Protein AF-A0A661V695-F1 (afdb_monomer_lite)

Structure (mmCIF, N/CA/C/O backbone):
data_AF-A0A661V695-F1
#
_entry.id   AF-A0A661V695-F1
#
loop_
_atom_site.group_PDB
_atom_site.id
_atom_site.type_symbol
_atom_site.label_atom_id
_atom_site.label_alt_id
_atom_site.label_comp_id
_atom_site.label_asym_id
_atom_site.label_entity_id
_atom_site.label_seq_id
_atom_site.pdbx_PDB_ins_code
_atom_site.Cartn_x
_atom_site.Cartn_y
_atom_site.Cartn_z
_atom_site.occupancy
_atom_site.B_iso_or_equiv
_atom_site.auth_seq_id
_atom_site.auth_comp_id
_atom_site.auth_asym_id
_atom_site.auth_atom_id
_atom_site.pdbx_PDB_model_num
ATOM 1 N N . MET A 1 1 ? -29.775 -14.678 -2.794 1.00 50.62 1 MET A N 1
ATOM 2 C CA . MET A 1 1 ? -28.955 -13.614 -2.180 1.00 50.62 1 MET A CA 1
ATOM 3 C C . MET A 1 1 ? -29.677 -13.211 -0.903 1.00 50.62 1 MET A C 1
ATOM 5 O O . MET A 1 1 ? -30.725 -12.587 -0.977 1.00 50.62 1 MET A O 1
ATOM 9 N N . THR A 1 2 ? -29.265 -13.776 0.229 1.00 46.41 2 THR A N 1
ATOM 10 C CA . THR A 1 2 ? -29.989 -13.725 1.508 1.00 46.41 2 THR A CA 1
ATOM 11 C C . THR A 1 2 ? -29.778 -12.382 2.207 1.00 46.41 2 THR A C 1
ATOM 13 O O . THR A 1 2 ? -28.712 -11.778 2.099 1.00 46.41 2 THR A O 1
ATOM 16 N N . GLN A 1 3 ? -30.806 -11.922 2.915 1.00 46.62 3 GLN A N 1
ATOM 17 C CA . GLN A 1 3 ? -30.907 -10.624 3.598 1.00 46.62 3 GLN A CA 1
ATOM 18 C C . GLN A 1 3 ? -29.746 -10.344 4.584 1.00 46.62 3 GLN A C 1
ATOM 20 O O . GLN A 1 3 ? -29.406 -9.186 4.813 1.00 46.62 3 GLN A O 1
ATOM 25 N N . ASP A 1 4 ? -29.058 -11.390 5.056 1.00 53.12 4 ASP A N 1
ATOM 26 C CA . ASP A 1 4 ? -27.849 -11.314 5.896 1.00 53.12 4 ASP A CA 1
ATOM 27 C C . ASP A 1 4 ? -26.592 -10.808 5.172 1.00 53.12 4 ASP A C 1
ATOM 29 O O . ASP A 1 4 ? -25.693 -10.241 5.790 1.00 53.12 4 ASP A O 1
ATOM 33 N N . SER A 1 5 ? -26.504 -10.978 3.850 1.00 49.00 5 SER A N 1
ATOM 34 C CA . SER A 1 5 ? -25.359 -10.461 3.087 1.00 49.00 5 SER A CA 1
ATOM 35 C C . SER A 1 5 ? -25.366 -8.934 3.031 1.00 49.00 5 SER A C 1
ATOM 37 O O . SER A 1 5 ? -24.314 -8.309 3.112 1.00 49.00 5 SER A O 1
ATOM 39 N N . VAL A 1 6 ? -26.554 -8.324 2.974 1.00 50.44 6 VAL A N 1
ATOM 40 C CA . VAL A 1 6 ? -26.717 -6.866 2.914 1.00 50.44 6 VAL A CA 1
ATOM 41 C C . VAL A 1 6 ? -26.379 -6.226 4.263 1.00 50.44 6 VAL A C 1
ATOM 43 O O . VAL A 1 6 ? -25.724 -5.188 4.289 1.00 50.44 6 VAL A O 1
ATOM 46 N N . SER A 1 7 ? -26.730 -6.864 5.387 1.00 53.44 7 SER A N 1
ATOM 47 C CA . SER A 1 7 ? -26.405 -6.346 6.724 1.00 53.44 7 SER A CA 1
ATOM 48 C C . SER A 1 7 ? -24.900 -6.400 7.030 1.00 53.44 7 SER A C 1
ATOM 50 O O . SER A 1 7 ? -24.372 -5.479 7.655 1.00 53.44 7 SER A O 1
ATOM 52 N N . GLN A 1 8 ? -24.154 -7.382 6.508 1.00 50.50 8 GLN A N 1
ATOM 53 C CA . GLN A 1 8 ? -22.687 -7.399 6.632 1.00 50.50 8 GLN A CA 1
ATOM 54 C C . GLN A 1 8 ? -21.993 -6.228 5.915 1.00 50.50 8 GLN A C 1
ATOM 56 O O . GLN A 1 8 ? -20.960 -5.763 6.397 1.00 50.50 8 GLN A O 1
ATOM 61 N N . PHE A 1 9 ? -22.554 -5.714 4.813 1.00 49.56 9 PHE A N 1
ATOM 62 C CA . PHE A 1 9 ? -22.029 -4.528 4.118 1.00 49.56 9 PHE A CA 1
ATOM 63 C C . PHE A 1 9 ? -22.424 -3.201 4.778 1.00 49.56 9 PHE A C 1
ATOM 65 O O . PHE A 1 9 ? -21.834 -2.171 4.465 1.00 49.56 9 PHE A O 1
ATOM 72 N N . THR A 1 10 ? -23.378 -3.206 5.715 1.00 54.06 10 THR A N 1
ATOM 73 C CA . THR A 1 10 ? -23.740 -1.994 6.473 1.00 54.06 10 THR A CA 1
ATOM 74 C C . THR A 1 10 ? -22.762 -1.658 7.599 1.00 54.06 10 THR A C 1
ATOM 76 O O . THR A 1 10 ? -22.848 -0.573 8.172 1.00 54.06 10 THR A O 1
ATOM 79 N N . ARG A 1 11 ? -21.794 -2.539 7.898 1.00 65.00 11 ARG A N 1
ATOM 80 C CA . ARG A 1 11 ? -20.722 -2.234 8.850 1.00 65.00 11 ARG A CA 1
ATOM 81 C C . ARG A 1 11 ? -19.600 -1.455 8.152 1.00 65.00 11 ARG A C 1
ATOM 83 O O . ARG A 1 11 ? -18.973 -1.997 7.236 1.00 65.00 11 ARG A O 1
ATOM 90 N N . PRO A 1 12 ? -19.310 -0.209 8.571 1.00 66.19 12 PRO A N 1
ATOM 91 C CA . PRO A 1 12 ? -18.395 0.684 7.856 1.00 66.19 12 PRO A CA 1
ATOM 92 C C . PRO A 1 12 ? -16.976 0.111 7.708 1.00 66.19 12 PRO A C 1
ATOM 94 O O . PRO A 1 12 ? -16.336 0.332 6.681 1.00 66.19 12 PRO A O 1
ATOM 97 N N . GLY A 1 13 ? -16.507 -0.691 8.673 1.00 69.81 13 GLY A N 1
ATOM 98 C CA . GLY A 1 13 ? -15.187 -1.324 8.612 1.00 69.81 13 GLY A CA 1
ATOM 99 C C . GLY A 1 13 ? -15.043 -2.341 7.474 1.00 69.81 13 GLY A C 1
ATOM 100 O O . GLY A 1 13 ? -14.030 -2.364 6.774 1.00 69.81 13 GLY A O 1
ATOM 101 N N . ARG A 1 14 ? -16.083 -3.142 7.214 1.00 76.81 14 ARG A N 1
ATOM 102 C CA . ARG A 1 14 ? -16.052 -4.176 6.164 1.00 76.81 14 ARG A CA 1
ATOM 103 C C . ARG A 1 14 ? -16.110 -3.581 4.763 1.00 76.81 14 ARG A C 1
ATOM 105 O O . ARG A 1 14 ? -15.410 -4.058 3.874 1.00 76.81 14 ARG A O 1
ATOM 112 N N . ALA A 1 15 ? -16.901 -2.525 4.575 1.00 79.56 15 ALA A N 1
ATOM 113 C CA . ALA A 1 15 ? -16.964 -1.809 3.305 1.00 79.56 15 ALA A CA 1
ATOM 114 C C . ALA A 1 15 ? -15.606 -1.182 2.946 1.00 79.56 15 ALA A C 1
ATOM 116 O O . ALA A 1 15 ? -15.125 -1.367 1.829 1.00 79.56 15 ALA A O 1
ATOM 117 N N . LEU A 1 16 ? -14.957 -0.513 3.908 1.00 80.75 16 LEU A N 1
ATOM 118 C CA . LEU A 1 16 ? -13.627 0.073 3.721 1.00 80.75 16 LEU A CA 1
ATOM 119 C C . LEU A 1 16 ? -12.583 -0.975 3.341 1.00 80.75 16 LEU A C 1
ATOM 121 O O . LEU A 1 16 ? -11.828 -0.753 2.397 1.00 80.75 16 LEU A O 1
ATOM 125 N N . HIS A 1 17 ? -12.571 -2.128 4.014 1.00 85.00 17 HIS A N 1
ATOM 126 C CA . HIS A 1 17 ? -11.637 -3.188 3.651 1.00 85.00 17 HIS A CA 1
ATOM 127 C C . HIS A 1 17 ? -11.854 -3.669 2.217 1.00 85.00 17 HIS A C 1
ATOM 129 O O . HIS A 1 17 ? -10.908 -3.707 1.442 1.00 85.00 17 HIS A O 1
ATOM 135 N N . VAL A 1 18 ? -13.089 -4.021 1.841 1.00 87.69 18 VAL A N 1
ATOM 136 C CA . VAL A 1 18 ? -13.368 -4.560 0.499 1.00 87.69 18 VAL A CA 1
ATOM 137 C C . VAL A 1 18 ? -12.942 -3.573 -0.587 1.00 87.69 18 VAL A C 1
ATOM 139 O O . VAL A 1 18 ? -12.322 -3.975 -1.570 1.00 87.69 18 VAL A O 1
ATOM 142 N N . VAL A 1 19 ? -13.228 -2.283 -0.395 1.00 90.12 19 VAL A N 1
ATOM 143 C CA . VAL A 1 19 ? -12.842 -1.235 -1.346 1.00 90.12 19 VAL A CA 1
ATOM 144 C C . VAL A 1 19 ? -11.319 -1.101 -1.437 1.00 90.12 19 VAL A C 1
ATOM 146 O O . VAL A 1 19 ? -10.789 -1.054 -2.545 1.00 90.12 19 VAL A O 1
ATOM 149 N N . LEU A 1 20 ? -10.611 -1.088 -0.305 1.00 90.12 20 LEU A N 1
ATOM 150 C CA . LEU A 1 20 ? -9.162 -0.843 -0.257 1.00 90.12 20 LEU A CA 1
ATOM 151 C C . LEU A 1 20 ? -8.304 -2.079 -0.550 1.00 90.12 20 LEU A C 1
ATOM 153 O O . LEU A 1 20 ? -7.140 -1.965 -0.916 1.00 90.12 20 LEU A O 1
ATOM 157 N N . THR A 1 21 ? -8.850 -3.281 -0.421 1.00 92.19 21 THR A N 1
ATOM 158 C CA . THR A 1 21 ? -8.226 -4.479 -0.994 1.00 92.19 21 THR A CA 1
ATOM 159 C C . THR A 1 21 ? -8.488 -4.533 -2.490 1.00 92.19 21 THR A C 1
ATOM 161 O O . THR A 1 21 ? -7.587 -4.843 -3.271 1.00 92.19 21 THR A O 1
ATOM 164 N N . GLY A 1 22 ? -9.704 -4.169 -2.908 1.00 93.06 22 GLY A N 1
ATOM 165 C CA . GLY A 1 22 ? -10.069 -4.041 -4.313 1.00 93.06 22 GLY A CA 1
ATOM 166 C C . GLY A 1 22 ? -9.167 -3.068 -5.076 1.00 93.06 22 GLY A C 1
ATOM 167 O O . GLY A 1 22 ? -8.760 -3.390 -6.191 1.00 93.06 22 GLY A O 1
ATOM 168 N N . SER A 1 23 ? -8.789 -1.931 -4.479 1.00 95.38 23 SER A N 1
ATOM 169 C CA . SER A 1 23 ? -7.843 -0.979 -5.082 1.00 95.38 23 SER A CA 1
ATOM 170 C C . SER A 1 23 ? -6.470 -1.606 -5.323 1.00 95.38 23 SER A C 1
ATOM 172 O O . SER A 1 23 ? -5.957 -1.515 -6.435 1.00 95.38 23 SER A O 1
ATOM 174 N N . ILE A 1 24 ? -5.895 -2.316 -4.346 1.00 94.56 24 ILE A N 1
ATOM 175 C CA . ILE A 1 24 ? -4.580 -2.959 -4.516 1.00 94.56 24 ILE A CA 1
ATOM 176 C C . ILE A 1 24 ? -4.625 -4.048 -5.596 1.00 94.56 24 ILE A C 1
ATOM 178 O O . ILE A 1 24 ? -3.703 -4.158 -6.408 1.00 94.56 24 ILE A O 1
ATOM 182 N N . LEU A 1 25 ? -5.703 -4.835 -5.651 1.00 96.38 25 LEU A N 1
ATOM 183 C CA . LEU A 1 25 ? -5.897 -5.824 -6.716 1.00 96.38 25 LEU A CA 1
ATOM 184 C C . LEU A 1 25 ? -6.043 -5.160 -8.090 1.00 96.38 25 LEU A C 1
ATOM 186 O O . LEU A 1 25 ? -5.497 -5.659 -9.074 1.00 96.38 25 LEU A O 1
ATOM 190 N N . LEU A 1 26 ? -6.727 -4.016 -8.160 1.00 97.38 26 LEU A N 1
ATOM 191 C CA . LEU A 1 26 ? -6.810 -3.218 -9.378 1.00 97.38 26 LEU A CA 1
ATOM 192 C C . LEU A 1 26 ? -5.431 -2.684 -9.790 1.00 97.38 26 LEU A C 1
ATOM 194 O O . LEU A 1 26 ? -5.100 -2.737 -10.971 1.00 97.38 26 LEU A O 1
ATOM 198 N N . TYR A 1 27 ? -4.597 -2.237 -8.847 1.00 97.31 27 TYR A N 1
ATOM 199 C CA . TYR A 1 27 ? -3.215 -1.841 -9.139 1.00 97.31 27 TYR A CA 1
ATOM 200 C C . TYR A 1 27 ? -2.416 -3.010 -9.724 1.00 97.31 27 TYR A C 1
ATOM 202 O O . TYR A 1 27 ? -1.736 -2.838 -10.733 1.00 97.31 27 TYR A O 1
ATOM 210 N N . ALA A 1 28 ? -2.548 -4.212 -9.154 1.00 97.00 28 ALA A N 1
ATOM 211 C CA . ALA A 1 28 ? -1.897 -5.413 -9.678 1.00 97.00 28 ALA A CA 1
ATOM 212 C C . ALA A 1 28 ? -2.371 -5.752 -11.100 1.00 97.00 28 ALA A C 1
ATOM 214 O O . ALA A 1 28 ? -1.557 -6.090 -11.958 1.00 97.00 28 ALA A O 1
ATOM 215 N N . LEU A 1 29 ? -3.672 -5.608 -11.371 1.00 97.19 29 LEU A N 1
ATOM 216 C CA . LEU A 1 29 ? -4.225 -5.779 -12.711 1.00 97.19 29 LEU A CA 1
ATOM 217 C C . LEU A 1 29 ? -3.631 -4.765 -13.697 1.00 97.19 29 LEU A C 1
ATOM 219 O O . LEU A 1 29 ? -3.230 -5.151 -14.790 1.00 97.19 29 LEU A O 1
ATOM 223 N N . VAL A 1 30 ? -3.534 -3.488 -13.314 1.00 96.19 30 VAL A N 1
ATOM 224 C CA . VAL A 1 30 ? -2.907 -2.443 -14.142 1.00 96.19 30 VAL A CA 1
ATOM 225 C C . VAL A 1 30 ? -1.452 -2.796 -14.452 1.00 96.19 30 VAL A C 1
ATOM 227 O O . VAL A 1 30 ? -1.047 -2.729 -15.610 1.00 96.19 30 VAL A O 1
ATOM 230 N N . VAL A 1 31 ? -0.684 -3.227 -13.449 1.00 96.38 31 VAL A N 1
ATOM 231 C CA . VAL A 1 31 ? 0.722 -3.635 -13.607 1.00 96.38 31 VAL A CA 1
ATOM 232 C C . VAL A 1 31 ? 0.859 -4.773 -14.617 1.00 96.38 31 VAL A C 1
ATOM 234 O O . VAL A 1 31 ? 1.664 -4.685 -15.544 1.00 96.38 31 VAL A O 1
ATOM 237 N N . GLU A 1 32 ? 0.048 -5.821 -14.476 1.00 96.38 32 GLU A N 1
ATOM 238 C CA . GLU A 1 32 ? 0.099 -6.987 -15.359 1.00 96.38 32 GLU A CA 1
ATOM 239 C C . GLU A 1 32 ? -0.387 -6.677 -16.779 1.00 96.38 32 GLU A C 1
ATOM 241 O O . GLU A 1 32 ? 0.219 -7.140 -17.748 1.00 96.38 32 GLU A O 1
ATOM 246 N N . LEU A 1 33 ? -1.417 -5.838 -16.932 1.00 95.94 33 LEU A N 1
ATOM 247 C CA . LEU A 1 33 ? -1.865 -5.374 -18.246 1.00 95.94 33 LEU A CA 1
ATOM 248 C C . LEU A 1 33 ? -0.786 -4.537 -18.934 1.00 95.94 33 LEU A C 1
ATOM 250 O O . LEU A 1 33 ? -0.466 -4.807 -20.090 1.00 95.94 33 LEU A O 1
ATOM 254 N N . CYS A 1 34 ? -0.179 -3.574 -18.237 1.00 93.62 34 CYS A N 1
ATOM 255 C CA . CYS A 1 34 ? 0.884 -2.749 -18.805 1.00 93.62 34 CYS A CA 1
ATOM 256 C C . CYS A 1 34 ? 2.098 -3.596 -19.199 1.00 93.62 34 CYS A C 1
ATOM 258 O O . CYS A 1 34 ? 2.577 -3.520 -20.329 1.00 93.62 34 CYS A O 1
ATOM 260 N N . ALA A 1 35 ? 2.572 -4.445 -18.288 1.00 91.94 35 ALA A N 1
ATOM 261 C CA . ALA A 1 35 ? 3.758 -5.251 -18.530 1.00 91.94 35 ALA A CA 1
ATOM 262 C C . ALA A 1 35 ? 3.528 -6.399 -19.526 1.00 91.94 35 ALA A C 1
ATOM 264 O O . ALA A 1 35 ? 4.501 -6.943 -20.047 1.00 91.94 35 ALA A O 1
ATOM 265 N N . GLY A 1 36 ? 2.277 -6.806 -19.756 1.00 92.81 36 GLY A N 1
ATOM 266 C CA . GLY A 1 36 ? 1.906 -7.788 -20.773 1.00 92.81 36 GLY A CA 1
ATOM 267 C C . GLY A 1 36 ? 1.685 -7.169 -22.153 1.00 92.81 36 GLY A C 1
ATOM 268 O O . GLY A 1 36 ? 2.161 -7.712 -23.146 1.00 92.81 36 GLY A O 1
ATOM 269 N N . GLN A 1 37 ? 0.985 -6.033 -22.229 1.00 94.31 37 GLN A N 1
ATOM 270 C CA . GLN A 1 37 ? 0.620 -5.398 -23.502 1.00 94.31 37 GLN A CA 1
ATOM 271 C C . GLN A 1 37 ? 1.751 -4.564 -24.113 1.00 94.31 37 GLN A C 1
ATOM 273 O O . GLN A 1 37 ? 1.841 -4.481 -25.334 1.00 94.31 37 GLN A O 1
ATOM 278 N N . PHE A 1 38 ? 2.620 -3.970 -23.290 1.00 89.88 38 PHE A N 1
ATOM 279 C CA . PHE A 1 38 ? 3.684 -3.069 -23.745 1.00 89.88 38 PHE A CA 1
ATOM 280 C C . PHE A 1 38 ? 5.084 -3.675 -23.594 1.00 89.88 38 PHE A C 1
ATOM 282 O O . PHE A 1 38 ? 6.036 -2.946 -23.350 1.00 89.88 38 PHE A O 1
ATOM 289 N N . ALA A 1 39 ? 5.233 -5.000 -23.691 1.00 85.56 39 ALA A N 1
ATOM 290 C CA . ALA A 1 39 ? 6.528 -5.655 -23.504 1.00 85.56 39 ALA A CA 1
ATOM 291 C C . ALA A 1 39 ? 7.523 -5.348 -24.657 1.00 85.56 39 ALA A C 1
ATOM 293 O O . ALA A 1 39 ? 7.168 -5.572 -25.817 1.00 85.56 39 ALA A O 1
ATOM 294 N N . PRO A 1 40 ? 8.776 -4.925 -24.366 1.00 85.06 40 PRO A N 1
ATOM 295 C CA . PRO A 1 40 ? 9.325 -4.618 -23.040 1.00 85.06 40 PRO A CA 1
ATOM 296 C C . PRO A 1 40 ? 8.828 -3.265 -22.503 1.00 85.06 40 PRO A C 1
ATOM 298 O O . PRO A 1 40 ? 8.998 -2.231 -23.143 1.00 85.06 40 PRO A O 1
ATOM 301 N N . PHE A 1 41 ? 8.235 -3.274 -21.304 1.00 90.38 41 PHE A N 1
ATOM 302 C CA . PHE A 1 41 ? 7.745 -2.055 -20.664 1.00 90.38 41 PHE A CA 1
ATOM 303 C C . PHE A 1 41 ? 8.866 -1.437 -19.827 1.00 90.38 41 PHE A C 1
ATOM 305 O O . PHE A 1 41 ? 9.242 -1.986 -18.793 1.00 90.38 41 PHE A O 1
ATOM 312 N N . GLU A 1 42 ? 9.392 -0.298 -20.272 1.00 91.44 42 GLU A N 1
ATOM 313 C CA . GLU A 1 42 ? 10.476 0.431 -19.590 1.00 91.44 42 GLU A CA 1
ATOM 314 C C . GLU A 1 42 ? 9.958 1.482 -18.592 1.00 91.44 42 GLU A C 1
ATOM 316 O O . GLU A 1 42 ? 10.737 2.186 -17.954 1.00 91.44 42 GLU A O 1
ATOM 321 N N . GLY A 1 43 ? 8.635 1.567 -18.428 1.00 92.06 43 GLY A N 1
ATOM 322 C CA . GLY A 1 43 ? 7.973 2.636 -17.691 1.00 92.06 43 GLY A CA 1
ATOM 323 C C . GLY A 1 43 ? 7.560 3.799 -18.595 1.00 92.06 43 GLY A C 1
ATOM 324 O O . GLY A 1 43 ? 7.871 3.857 -19.782 1.00 92.06 43 GLY A O 1
ATOM 325 N N . PHE A 1 44 ? 6.827 4.745 -18.019 1.00 93.12 44 PHE A N 1
ATOM 326 C CA . PHE A 1 44 ? 6.386 5.973 -18.680 1.00 93.12 44 PHE A CA 1
ATOM 327 C C . PHE A 1 44 ? 7.429 7.094 -18.628 1.00 93.12 44 PHE A C 1
ATOM 329 O O . PHE A 1 44 ? 7.228 8.141 -19.240 1.00 93.12 44 PHE A O 1
ATOM 336 N N . ALA A 1 45 ? 8.531 6.895 -17.902 1.00 92.62 45 ALA A N 1
ATOM 337 C CA . ALA A 1 45 ? 9.590 7.883 -17.754 1.00 92.62 45 ALA A CA 1
ATOM 338 C C . ALA A 1 45 ? 10.990 7.235 -17.843 1.00 92.62 45 ALA A C 1
ATOM 340 O O . ALA A 1 45 ? 11.773 7.324 -16.895 1.00 92.62 45 ALA A O 1
ATOM 341 N N . PRO A 1 46 ? 11.327 6.601 -18.985 1.00 85.06 46 PRO A N 1
ATOM 342 C CA . PRO A 1 46 ? 12.578 5.851 -19.153 1.00 85.06 46 PRO A CA 1
ATOM 343 C C . PRO A 1 46 ? 13.834 6.735 -19.066 1.00 85.06 46 PRO A C 1
ATOM 345 O O . PRO A 1 46 ? 14.917 6.252 -18.751 1.00 85.06 46 PRO A O 1
ATOM 348 N N . GLU A 1 47 ? 13.700 8.044 -19.297 1.00 90.88 47 GLU A N 1
ATOM 349 C CA . GLU A 1 47 ? 14.800 9.015 -19.214 1.00 90.88 47 GLU A CA 1
ATOM 350 C C . GLU A 1 47 ? 15.131 9.454 -17.775 1.00 90.88 47 GLU A C 1
ATOM 352 O O . GLU A 1 47 ? 16.054 10.246 -17.559 1.00 90.88 47 GLU A O 1
ATOM 357 N N . ILE A 1 48 ? 14.395 8.971 -16.765 1.00 89.94 48 ILE A N 1
ATOM 358 C CA . ILE A 1 48 ? 14.692 9.295 -15.368 1.00 89.94 48 ILE A CA 1
ATOM 359 C C . ILE A 1 48 ? 16.089 8.792 -15.006 1.00 89.94 48 ILE A C 1
ATOM 361 O O . ILE A 1 48 ? 16.434 7.622 -15.155 1.00 89.94 48 ILE A O 1
ATOM 365 N N . ASN A 1 49 ? 16.889 9.700 -14.449 1.00 92.50 49 ASN A N 1
ATOM 366 C CA . ASN A 1 49 ? 18.220 9.393 -13.952 1.00 92.50 49 ASN A CA 1
ATOM 367 C C . ASN A 1 49 ? 18.174 8.222 -12.950 1.00 92.50 49 ASN A C 1
ATOM 369 O O . ASN A 1 49 ? 17.433 8.268 -11.965 1.00 92.50 49 ASN A O 1
ATOM 373 N N . ALA A 1 50 ? 19.026 7.213 -13.151 1.00 91.50 50 ALA A N 1
ATOM 374 C CA . ALA A 1 50 ? 19.136 6.050 -12.271 1.00 91.50 50 ALA A CA 1
ATOM 375 C C . ALA A 1 50 ? 19.350 6.425 -10.789 1.00 91.50 50 ALA A C 1
ATOM 377 O O . ALA A 1 50 ? 18.789 5.783 -9.900 1.00 91.50 50 ALA A O 1
ATOM 378 N N . ASN A 1 51 ? 20.092 7.505 -10.511 1.00 94.81 51 ASN A N 1
ATOM 379 C CA . ASN A 1 51 ? 20.295 8.018 -9.154 1.00 94.81 51 ASN A CA 1
ATOM 380 C C . ASN A 1 51 ? 18.991 8.541 -8.541 1.00 94.81 51 ASN A C 1
ATOM 382 O O . ASN A 1 51 ? 18.727 8.303 -7.364 1.00 94.81 51 ASN A O 1
ATOM 386 N N . LEU A 1 52 ? 18.160 9.224 -9.335 1.00 94.94 52 LEU A N 1
ATOM 387 C CA . LEU A 1 52 ? 16.857 9.713 -8.884 1.00 94.94 52 LEU A CA 1
ATOM 388 C C . LEU A 1 52 ? 15.901 8.545 -8.625 1.00 94.94 52 LEU A C 1
ATOM 390 O O . LEU A 1 52 ? 15.229 8.532 -7.598 1.00 94.94 52 LEU A O 1
ATOM 394 N N . MET A 1 53 ? 15.890 7.534 -9.498 1.00 95.00 53 MET A N 1
ATOM 395 C CA . MET A 1 53 ? 15.082 6.329 -9.288 1.00 95.00 53 MET A CA 1
ATOM 396 C C . MET A 1 53 ? 15.507 5.578 -8.017 1.00 95.00 53 MET A C 1
ATOM 398 O O . MET A 1 53 ? 14.666 5.181 -7.210 1.00 95.00 53 MET A O 1
ATOM 402 N N . SER A 1 54 ? 16.816 5.440 -7.781 1.00 95.19 54 SER A N 1
ATOM 403 C CA . SER A 1 54 ? 17.339 4.851 -6.544 1.00 95.19 54 SER A CA 1
ATOM 404 C C . SER A 1 54 ? 16.944 5.665 -5.310 1.00 95.19 54 SER A C 1
ATOM 406 O O . SER A 1 54 ? 16.575 5.084 -4.290 1.00 95.19 54 SER A O 1
ATOM 408 N N . LEU A 1 55 ? 16.995 6.997 -5.390 1.00 96.81 55 LEU A N 1
ATOM 409 C CA . LEU A 1 55 ? 16.573 7.876 -4.302 1.00 96.81 55 LEU A CA 1
ATOM 410 C C . LEU A 1 55 ? 15.080 7.703 -3.994 1.00 96.81 55 LEU A C 1
ATOM 412 O O . LEU A 1 55 ? 14.722 7.549 -2.829 1.00 96.81 55 LEU A O 1
ATOM 416 N N . LEU A 1 56 ? 14.221 7.673 -5.018 1.00 96.75 56 LEU A N 1
ATOM 417 C CA . LEU A 1 56 ? 12.779 7.457 -4.856 1.00 96.75 56 LEU A CA 1
ATOM 418 C C . LEU A 1 56 ? 12.482 6.118 -4.183 1.00 96.75 56 LEU A C 1
ATOM 420 O O . LEU A 1 56 ? 11.702 6.081 -3.234 1.00 96.75 56 LEU A O 1
ATOM 424 N N . ARG A 1 57 ? 13.151 5.038 -4.607 1.00 96.56 57 ARG A N 1
ATOM 425 C CA . ARG A 1 57 ? 13.032 3.722 -3.961 1.00 96.56 57 ARG A CA 1
ATOM 426 C C . ARG A 1 57 ? 13.382 3.798 -2.480 1.00 96.56 57 ARG A C 1
ATOM 428 O O . ARG A 1 57 ? 12.611 3.320 -1.659 1.00 96.56 57 ARG A O 1
ATOM 435 N N . VAL A 1 58 ? 14.503 4.427 -2.124 1.00 97.44 58 VAL A N 1
ATOM 436 C CA . VAL A 1 58 ? 14.919 4.574 -0.719 1.00 97.44 58 VAL A CA 1
ATOM 437 C C . VAL A 1 58 ? 13.897 5.385 0.078 1.00 97.44 58 VAL A C 1
ATOM 439 O O . VAL A 1 58 ? 13.486 4.951 1.152 1.00 97.44 58 VAL A O 1
ATOM 442 N N . VAL A 1 59 ? 13.449 6.527 -0.450 1.00 97.88 59 VAL A N 1
ATOM 443 C CA . VAL A 1 59 ? 12.446 7.375 0.211 1.00 97.88 59 VAL A CA 1
ATOM 444 C C . VAL A 1 59 ? 11.150 6.598 0.431 1.00 97.88 59 VAL A C 1
ATOM 446 O O . VAL A 1 59 ? 10.648 6.580 1.551 1.00 97.88 59 VAL A O 1
ATOM 449 N N . PHE A 1 60 ? 10.648 5.907 -0.594 1.00 97.88 60 PHE A N 1
ATOM 450 C CA . PHE A 1 60 ? 9.417 5.123 -0.506 1.00 97.88 60 PHE A CA 1
ATOM 451 C C . PHE A 1 60 ? 9.551 3.913 0.410 1.00 97.88 60 PHE A C 1
ATOM 453 O O . PHE A 1 60 ? 8.607 3.597 1.124 1.00 97.88 60 PHE A O 1
ATOM 460 N N . VAL A 1 61 ? 10.709 3.249 0.449 1.00 97.62 61 VAL A N 1
ATOM 461 C CA . VAL A 1 61 ? 10.965 2.176 1.420 1.00 97.62 61 VAL A CA 1
ATOM 462 C C . VAL A 1 61 ? 10.906 2.731 2.841 1.00 97.62 61 VAL A C 1
ATOM 464 O O . VAL A 1 61 ? 10.233 2.149 3.687 1.00 97.62 61 VAL A O 1
ATOM 467 N N . ILE A 1 62 ? 11.550 3.868 3.116 1.00 97.75 62 ILE A N 1
ATOM 468 C CA . ILE A 1 62 ? 11.545 4.478 4.452 1.00 97.75 62 ILE A CA 1
ATOM 469 C C . ILE A 1 62 ? 10.123 4.891 4.857 1.00 97.75 62 ILE A C 1
ATOM 471 O O . ILE A 1 62 ? 9.668 4.536 5.946 1.00 97.75 62 ILE A O 1
ATOM 475 N N . THR A 1 63 ? 9.399 5.608 3.994 1.00 96.75 63 THR A N 1
ATOM 476 C CA . THR A 1 63 ? 8.022 6.037 4.291 1.00 96.75 63 THR A CA 1
ATOM 477 C C . THR A 1 63 ? 7.058 4.856 4.347 1.00 96.75 63 THR A C 1
ATOM 479 O O . THR A 1 63 ? 6.170 4.831 5.195 1.00 96.75 63 THR A O 1
ATOM 482 N N . GLY A 1 64 ? 7.258 3.845 3.504 1.00 95.62 64 GLY A N 1
ATOM 483 C CA . GLY A 1 64 ? 6.474 2.618 3.492 1.00 95.62 64 GLY A CA 1
ATOM 484 C C . GLY A 1 64 ? 6.654 1.807 4.774 1.00 95.62 64 GLY A C 1
ATOM 485 O O . GLY A 1 64 ? 5.672 1.391 5.385 1.00 95.62 64 GLY A O 1
ATOM 486 N N . LEU A 1 65 ? 7.893 1.659 5.252 1.00 97.12 65 LEU A N 1
ATOM 487 C CA . LEU A 1 65 ? 8.190 1.041 6.546 1.00 97.12 65 LEU A CA 1
ATOM 488 C C . LEU A 1 65 ? 7.568 1.825 7.705 1.00 97.12 65 LEU A C 1
ATOM 490 O O . LEU A 1 65 ? 7.016 1.214 8.621 1.00 97.12 65 LEU A O 1
ATOM 494 N N . ALA A 1 66 ? 7.605 3.159 7.661 1.00 95.88 66 ALA A N 1
ATOM 495 C CA . ALA A 1 66 ? 6.934 3.992 8.656 1.00 95.88 66 ALA A CA 1
ATOM 496 C C . ALA A 1 66 ? 5.408 3.778 8.643 1.00 95.88 66 ALA A C 1
ATOM 498 O O . ALA A 1 66 ? 4.808 3.622 9.706 1.00 95.88 66 ALA A O 1
ATOM 499 N N . GLY A 1 67 ? 4.791 3.689 7.460 1.00 93.69 67 GLY A N 1
ATOM 500 C CA . GLY A 1 67 ? 3.364 3.395 7.292 1.00 93.69 67 GLY A CA 1
ATOM 501 C C . GLY A 1 67 ? 2.969 2.005 7.801 1.00 93.69 67 GLY A C 1
ATOM 502 O O . GLY A 1 67 ? 1.997 1.875 8.543 1.00 93.69 67 GLY A O 1
ATOM 503 N N . LEU A 1 68 ? 3.761 0.974 7.486 1.00 94.25 68 LEU A N 1
ATOM 504 C CA . LEU A 1 68 ? 3.567 -0.387 8.003 1.00 94.25 68 LEU A CA 1
ATOM 505 C C . LEU A 1 68 ? 3.711 -0.437 9.528 1.00 94.25 68 LEU A C 1
ATOM 507 O O . LEU A 1 68 ? 2.905 -1.067 10.210 1.00 94.25 68 LEU A O 1
ATOM 511 N N . THR A 1 69 ? 4.708 0.265 10.069 1.00 94.88 69 THR A N 1
ATOM 512 C CA . THR A 1 69 ? 4.926 0.363 11.517 1.00 94.88 69 THR A CA 1
ATOM 513 C C . THR A 1 69 ? 3.755 1.069 12.194 1.00 94.88 69 THR A C 1
ATOM 515 O O . THR A 1 69 ? 3.279 0.604 13.226 1.00 94.88 69 THR A O 1
ATOM 518 N N . LEU A 1 70 ? 3.240 2.150 11.602 1.00 92.94 70 LEU A N 1
ATOM 519 C CA . LEU A 1 70 ? 2.053 2.844 12.097 1.00 92.94 70 LEU A CA 1
ATOM 520 C C . LEU A 1 70 ? 0.832 1.917 12.110 1.00 92.94 70 LEU A C 1
ATOM 522 O O . LEU A 1 70 ? 0.162 1.819 13.135 1.00 92.94 70 LEU A O 1
ATOM 526 N N . ALA A 1 71 ? 0.572 1.196 11.016 1.00 91.38 71 ALA A N 1
ATOM 527 C CA . ALA A 1 71 ? -0.526 0.233 10.945 1.00 91.38 71 ALA A CA 1
ATOM 528 C C . ALA A 1 71 ? -0.384 -0.874 12.008 1.00 91.38 71 ALA A C 1
ATOM 530 O O . ALA A 1 71 ? -1.355 -1.199 12.689 1.00 91.38 71 ALA A O 1
ATOM 531 N N . ALA A 1 72 ? 0.829 -1.396 12.220 1.00 91.31 72 ALA A N 1
ATOM 532 C CA . ALA A 1 72 ? 1.113 -2.388 13.258 1.00 91.31 72 ALA A CA 1
ATOM 533 C C . ALA A 1 72 ? 0.911 -1.838 14.683 1.00 91.31 72 ALA A C 1
ATOM 535 O O . ALA A 1 72 ? 0.345 -2.517 15.540 1.00 91.31 72 ALA A O 1
ATOM 536 N N . ILE A 1 73 ? 1.327 -0.595 14.946 1.00 91.00 73 ILE A N 1
ATOM 537 C CA . ILE A 1 73 ? 1.098 0.065 16.238 1.00 91.00 73 ILE A CA 1
ATOM 538 C C . ILE A 1 73 ? -0.399 0.239 16.488 1.00 91.00 73 ILE A C 1
ATOM 540 O O . ILE A 1 73 ? -0.856 -0.048 17.593 1.00 91.00 73 ILE A O 1
ATOM 544 N N . LEU A 1 74 ? -1.157 0.688 15.485 1.00 88.88 74 LEU A N 1
ATOM 545 C CA . LEU A 1 74 ? -2.605 0.866 15.602 1.00 88.88 74 LEU A CA 1
ATOM 546 C C . LEU A 1 74 ? -3.309 -0.472 15.847 1.00 88.88 74 LEU A C 1
ATOM 548 O O . LEU A 1 74 ? -4.168 -0.539 16.721 1.00 88.88 74 LEU A O 1
ATOM 552 N N . LEU A 1 75 ? -2.871 -1.542 15.175 1.00 85.12 75 LEU A N 1
ATOM 553 C CA . LEU A 1 75 ? -3.333 -2.907 15.433 1.00 85.12 75 LEU A CA 1
ATOM 554 C C . LEU A 1 75 ? -3.142 -3.321 16.899 1.00 85.12 75 LEU A C 1
ATOM 556 O O . LEU A 1 75 ? -4.050 -3.868 17.515 1.00 85.12 75 LEU A O 1
ATOM 560 N N . TRP A 1 76 ? -1.973 -3.051 17.483 1.00 85.38 76 TRP A N 1
ATOM 561 C CA . TRP A 1 76 ? -1.661 -3.489 18.849 1.00 85.38 76 TRP A CA 1
ATOM 562 C C . TRP A 1 76 ? -2.184 -2.561 19.946 1.00 85.38 76 TRP A C 1
ATOM 564 O O . TRP A 1 76 ? -2.421 -3.005 21.069 1.00 85.38 76 TRP A O 1
ATOM 574 N N . ARG A 1 77 ? -2.336 -1.265 19.660 1.00 85.94 77 ARG A N 1
ATOM 575 C CA . ARG A 1 77 ? -2.684 -0.232 20.649 1.00 85.94 77 ARG A CA 1
ATOM 576 C C . ARG A 1 77 ? -4.065 0.378 20.432 1.00 85.94 77 ARG A C 1
ATOM 578 O O . ARG A 1 77 ? -4.290 1.517 20.833 1.00 85.94 77 ARG A O 1
ATOM 585 N N . VAL A 1 78 ? -5.004 -0.381 19.873 1.00 75.00 78 VAL A N 1
ATOM 586 C CA . VAL A 1 78 ? -6.374 0.092 19.611 1.00 75.00 78 VAL A CA 1
ATOM 587 C C . VAL A 1 78 ? -7.071 0.706 20.828 1.00 75.00 78 VAL A C 1
ATOM 589 O O . VAL A 1 78 ? -7.753 1.716 20.717 1.00 75.00 78 VAL A O 1
ATOM 592 N N . HIS A 1 79 ? -6.850 0.152 22.018 1.00 72.50 79 HIS A N 1
ATOM 593 C CA . HIS A 1 79 ? -7.489 0.631 23.246 1.00 72.50 79 HIS A CA 1
ATOM 594 C C . HIS A 1 79 ? -6.946 1.984 23.737 1.00 72.50 79 HIS A C 1
ATOM 596 O O . HIS A 1 79 ? -7.512 2.576 24.651 1.00 72.50 79 HIS A O 1
ATOM 602 N N . ALA A 1 80 ? -5.832 2.462 23.176 1.00 75.12 80 ALA A N 1
ATOM 603 C CA . ALA A 1 80 ? -5.194 3.715 23.573 1.00 75.12 80 ALA A CA 1
ATOM 604 C C . ALA A 1 80 ? -5.586 4.905 22.681 1.00 75.12 80 ALA A C 1
ATOM 606 O O . ALA A 1 80 ? -5.147 6.025 22.949 1.00 75.12 80 ALA A O 1
ATOM 607 N N . VAL A 1 81 ? -6.361 4.682 21.613 1.00 77.88 81 VAL A N 1
ATOM 608 C CA . VAL A 1 81 ? -6.747 5.738 20.667 1.00 77.88 81 VAL A CA 1
ATOM 609 C C . VAL A 1 81 ? -8.106 6.325 21.042 1.00 77.88 81 VAL A C 1
ATOM 611 O O . VAL A 1 81 ? -9.007 5.609 21.464 1.00 77.88 81 VAL A O 1
ATOM 614 N N . S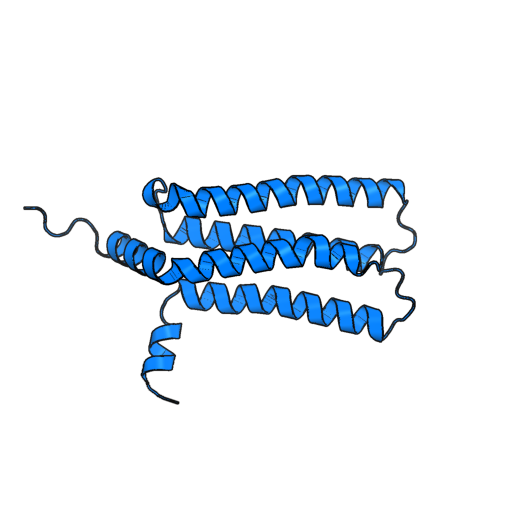ER A 1 82 ? -8.258 7.641 20.878 1.00 76.94 82 SER A N 1
ATOM 615 C CA . SER A 1 82 ? -9.491 8.363 21.221 1.00 76.94 82 SER A CA 1
ATOM 616 C C . SER A 1 82 ? -10.662 8.066 20.288 1.00 76.94 82 SER A C 1
ATOM 618 O O . SER A 1 82 ? -11.802 8.273 20.687 1.00 76.94 82 SER A O 1
ATOM 620 N N . SER A 1 83 ? -10.384 7.608 19.063 1.00 83.00 83 SER A N 1
ATOM 621 C CA . SER A 1 83 ? -11.398 7.129 18.128 1.00 83.00 83 SER A CA 1
ATOM 622 C C . SER A 1 83 ? -10.917 5.886 17.394 1.00 83.00 83 SER A C 1
ATOM 624 O O . SER A 1 83 ? -9.926 5.919 16.654 1.00 83.00 83 SER A O 1
ATOM 626 N N . VAL A 1 84 ? -11.650 4.791 17.579 1.00 81.06 84 VAL A N 1
ATOM 627 C CA . VAL A 1 84 ? -11.349 3.482 16.993 1.00 81.06 84 VAL A CA 1
ATOM 628 C C . VAL A 1 84 ? -11.614 3.509 15.487 1.00 81.06 84 VAL A C 1
ATOM 630 O O . VAL A 1 84 ? -10.808 3.011 14.698 1.00 81.06 84 VAL A O 1
ATOM 633 N N . ALA A 1 85 ? -12.691 4.180 15.067 1.00 80.44 85 ALA A N 1
ATOM 634 C CA . ALA A 1 85 ? -13.022 4.364 13.654 1.00 80.44 85 ALA A CA 1
ATOM 635 C C . ALA A 1 85 ? -11.952 5.182 12.905 1.00 80.44 85 ALA A C 1
ATOM 637 O O . ALA A 1 85 ? -11.575 4.841 11.781 1.00 80.44 85 ALA A O 1
ATOM 638 N N . GLY A 1 86 ? -11.419 6.233 13.539 1.00 83.31 86 GLY A N 1
ATOM 639 C CA . GLY A 1 86 ? -10.326 7.029 12.976 1.00 83.31 86 GLY A CA 1
ATOM 640 C C . GLY A 1 86 ? -9.034 6.222 12.825 1.00 83.31 86 GLY A C 1
ATOM 641 O O 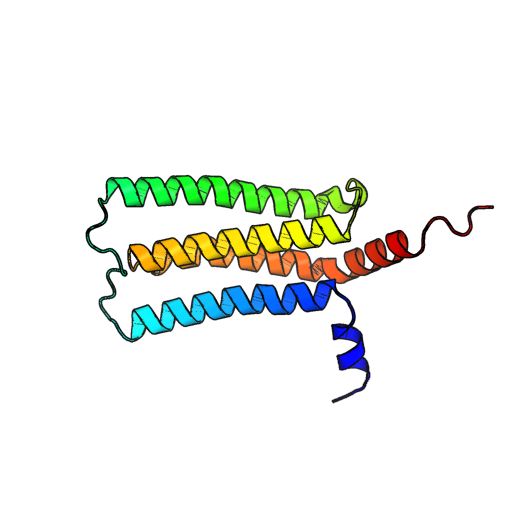. GLY A 1 86 ? -8.407 6.253 11.767 1.00 83.31 86 GLY A O 1
ATOM 642 N N . ALA A 1 87 ? -8.669 5.445 13.849 1.00 86.75 87 ALA A N 1
ATOM 643 C CA . ALA A 1 87 ? -7.514 4.549 13.799 1.00 86.75 87 ALA A CA 1
ATOM 644 C C . ALA A 1 87 ? -7.627 3.529 12.654 1.00 86.75 87 ALA A C 1
ATOM 646 O O . ALA A 1 87 ? -6.654 3.300 11.934 1.00 86.75 87 ALA A O 1
ATOM 647 N N . PHE A 1 88 ? -8.824 2.978 12.439 1.00 83.12 88 PHE A N 1
ATOM 648 C CA . PHE A 1 88 ? -9.101 2.054 11.343 1.00 83.12 88 PHE A CA 1
ATOM 649 C C . PHE A 1 88 ? -8.858 2.711 9.980 1.00 83.12 88 PHE A C 1
ATOM 651 O O . PHE A 1 88 ? -8.061 2.216 9.186 1.00 83.12 88 PHE A O 1
ATOM 658 N N . ALA A 1 89 ? -9.478 3.866 9.726 1.00 86.31 89 ALA A N 1
ATOM 659 C CA . ALA A 1 89 ? -9.307 4.581 8.464 1.00 86.31 89 ALA A CA 1
ATOM 660 C C . ALA A 1 89 ? -7.830 4.911 8.181 1.00 86.31 89 ALA A C 1
ATOM 662 O O . ALA A 1 89 ? -7.362 4.720 7.060 1.00 86.31 89 ALA A O 1
ATOM 663 N N . ILE A 1 90 ? -7.079 5.336 9.204 1.00 90.38 90 ILE A N 1
ATOM 664 C CA . ILE A 1 90 ? -5.651 5.654 9.081 1.00 90.38 90 ILE A CA 1
ATOM 665 C C . ILE A 1 90 ? -4.823 4.405 8.764 1.00 90.38 90 ILE A C 1
ATOM 667 O O . ILE A 1 90 ? -3.974 4.459 7.877 1.00 90.38 90 ILE A O 1
ATOM 671 N N . ALA A 1 91 ? -5.060 3.283 9.450 1.00 91.56 91 ALA A N 1
ATOM 672 C CA . ALA A 1 91 ? -4.310 2.049 9.218 1.00 91.56 91 ALA A CA 1
ATOM 673 C C . ALA A 1 91 ? -4.508 1.533 7.784 1.00 91.56 91 ALA A C 1
ATOM 675 O O . ALA A 1 91 ? -3.540 1.209 7.097 1.00 91.56 91 ALA A O 1
ATOM 676 N N . TYR A 1 92 ? -5.752 1.525 7.303 1.00 90.88 92 TYR A N 1
ATOM 677 C CA . TYR A 1 92 ? -6.057 1.126 5.933 1.00 90.88 92 TYR A CA 1
ATOM 678 C C . TYR A 1 92 ? -5.487 2.091 4.890 1.00 90.88 92 TYR A C 1
ATOM 680 O O . TYR A 1 92 ? -4.890 1.643 3.910 1.00 90.88 92 TYR A O 1
ATOM 688 N N . ALA A 1 93 ? -5.620 3.402 5.110 1.00 92.19 93 ALA A N 1
ATOM 689 C CA . ALA A 1 93 ? -5.058 4.414 4.220 1.00 92.19 93 ALA A CA 1
ATOM 690 C C . ALA A 1 93 ? -3.525 4.331 4.153 1.00 92.19 93 ALA A C 1
ATOM 692 O O . ALA A 1 93 ? -2.950 4.478 3.075 1.00 92.19 93 ALA A O 1
ATOM 693 N N . ALA A 1 94 ? -2.857 4.049 5.275 1.00 94.62 94 ALA A N 1
ATOM 694 C CA . ALA A 1 94 ? -1.411 3.853 5.311 1.00 94.62 94 ALA A CA 1
ATOM 695 C C . ALA A 1 94 ? -0.984 2.658 4.445 1.00 94.62 94 ALA A C 1
ATOM 697 O O . ALA A 1 94 ? -0.026 2.770 3.684 1.00 94.62 94 ALA A O 1
ATOM 698 N N . LEU A 1 95 ? -1.713 1.540 4.504 1.00 95.69 95 LEU A N 1
ATOM 699 C CA . LEU A 1 95 ? -1.418 0.354 3.693 1.00 95.69 95 LEU A CA 1
ATOM 700 C C . LEU A 1 95 ? -1.699 0.568 2.201 1.00 95.69 95 LEU A C 1
ATOM 702 O O . LEU A 1 95 ? -0.885 0.164 1.372 1.00 95.69 95 LEU A O 1
ATOM 706 N N . ASP A 1 96 ? -2.804 1.229 1.846 1.00 95.25 96 ASP A N 1
ATOM 707 C CA . ASP A 1 96 ? -3.086 1.573 0.444 1.00 95.25 96 ASP A CA 1
ATOM 708 C C . ASP A 1 96 ? -2.021 2.534 -0.113 1.00 95.25 96 ASP A C 1
ATOM 710 O O . ASP A 1 96 ? -1.502 2.330 -1.212 1.00 95.25 96 ASP A O 1
ATOM 714 N N . THR A 1 97 ? -1.580 3.500 0.702 1.00 96.12 97 THR A N 1
ATOM 715 C CA . THR A 1 97 ? -0.474 4.406 0.360 1.00 96.12 97 THR A CA 1
ATOM 716 C C . THR A 1 97 ? 0.818 3.629 0.087 1.00 96.12 97 THR A C 1
ATOM 718 O O . THR A 1 97 ? 1.460 3.861 -0.939 1.00 96.12 97 THR A O 1
ATOM 721 N N . VAL A 1 98 ? 1.180 2.663 0.943 1.00 97.12 98 VAL A N 1
ATOM 722 C CA . VAL A 1 98 ? 2.342 1.780 0.725 1.00 97.12 98 VAL A CA 1
ATOM 723 C C . VAL A 1 98 ? 2.237 1.079 -0.631 1.00 97.12 98 VAL A C 1
ATOM 725 O O . VAL A 1 98 ? 3.182 1.134 -1.415 1.00 97.12 98 VAL A O 1
ATOM 728 N N . ALA A 1 99 ? 1.090 0.472 -0.951 1.00 97.31 99 ALA A N 1
ATOM 729 C CA . ALA A 1 99 ? 0.890 -0.203 -2.235 1.00 97.31 99 ALA A CA 1
ATOM 730 C C . ALA A 1 99 ? 0.993 0.764 -3.431 1.00 97.31 99 ALA A C 1
ATOM 732 O O . ALA A 1 99 ? 1.609 0.430 -4.448 1.00 97.31 99 ALA A O 1
ATOM 733 N N . SER A 1 100 ? 0.453 1.981 -3.300 1.00 97.44 100 SER A N 1
ATOM 734 C CA . SER A 1 100 ? 0.531 3.009 -4.343 1.00 97.44 100 SER A CA 1
ATOM 735 C C . SER A 1 100 ? 1.967 3.455 -4.645 1.00 97.44 100 SER A C 1
ATOM 737 O O . SER A 1 100 ? 2.280 3.727 -5.801 1.00 97.44 100 SER A O 1
ATOM 739 N N . TYR A 1 101 ? 2.878 3.456 -3.661 1.00 97.75 101 TYR A N 1
ATOM 740 C CA . TYR A 1 101 ? 4.300 3.732 -3.905 1.00 97.75 101 TYR A CA 1
ATOM 741 C C . TYR A 1 101 ? 4.923 2.712 -4.856 1.00 97.75 101 TYR A C 1
ATOM 743 O O . TYR A 1 101 ? 5.632 3.091 -5.788 1.00 97.75 101 TYR A O 1
ATOM 751 N N . GLY A 1 102 ? 4.611 1.428 -4.665 1.00 97.06 102 GLY A N 1
ATOM 752 C CA . GLY A 1 102 ? 5.046 0.373 -5.577 1.00 97.06 102 GLY A CA 1
ATOM 753 C C . GLY A 1 102 ? 4.476 0.554 -6.983 1.00 97.06 102 GLY A C 1
ATOM 754 O O . GLY A 1 102 ? 5.194 0.379 -7.967 1.00 97.06 102 GLY A O 1
ATOM 755 N N . LEU A 1 103 ? 3.204 0.961 -7.089 1.00 97.75 103 LEU A N 1
ATOM 756 C CA . LEU A 1 103 ? 2.580 1.256 -8.380 1.00 97.75 103 LEU A CA 1
ATOM 757 C C . LEU A 1 103 ? 3.309 2.405 -9.080 1.00 97.75 103 LEU A C 1
ATOM 759 O O . LEU A 1 103 ? 3.676 2.271 -10.242 1.00 97.75 103 LEU A O 1
ATOM 763 N N . VAL A 1 104 ? 3.574 3.507 -8.374 1.00 97.56 104 VAL A N 1
ATOM 764 C CA . VAL A 1 104 ? 4.308 4.655 -8.924 1.00 97.56 104 VAL A CA 1
ATOM 765 C C . VAL A 1 104 ? 5.694 4.234 -9.411 1.00 97.56 104 VAL A C 1
ATOM 767 O O . VAL A 1 104 ? 6.065 4.576 -10.530 1.00 97.56 104 VAL A O 1
ATOM 770 N N . LEU A 1 105 ? 6.449 3.455 -8.631 1.00 96.56 105 LEU A N 1
ATOM 771 C CA . LEU A 1 105 ? 7.774 2.986 -9.051 1.00 96.56 105 LEU A CA 1
ATOM 772 C C . LEU A 1 105 ? 7.709 2.098 -10.300 1.00 96.56 105 LEU A C 1
ATOM 774 O O . LEU A 1 105 ? 8.502 2.291 -11.220 1.00 96.56 105 LEU A O 1
ATOM 778 N N . PHE A 1 106 ? 6.743 1.179 -10.372 1.00 96.75 106 PHE A N 1
ATOM 779 C CA . PHE A 1 106 ? 6.519 0.376 -11.574 1.00 96.75 106 PHE A CA 1
ATOM 780 C C . PHE A 1 106 ? 6.181 1.251 -12.786 1.00 96.75 106 PHE A C 1
ATOM 782 O O . PHE A 1 106 ? 6.744 1.057 -13.861 1.00 96.75 106 PHE A O 1
ATOM 789 N N . LEU A 1 107 ? 5.292 2.230 -12.625 1.00 96.44 107 LEU A N 1
ATOM 790 C CA . LEU A 1 107 ? 4.911 3.126 -13.712 1.00 96.44 107 LEU A CA 1
ATOM 791 C C . LEU A 1 107 ? 6.087 3.977 -14.199 1.00 96.44 107 LEU A C 1
ATOM 793 O O . LEU A 1 107 ? 6.137 4.297 -15.380 1.00 96.44 107 LEU A O 1
ATOM 797 N N . LEU A 1 108 ? 7.032 4.326 -13.325 1.00 95.94 108 LEU A N 1
ATOM 798 C CA . LEU A 1 108 ? 8.212 5.104 -13.700 1.00 95.94 108 LEU A CA 1
ATOM 799 C C . LEU A 1 108 ? 9.310 4.252 -14.347 1.00 95.94 108 LEU A C 1
ATOM 801 O O . LEU A 1 108 ? 9.852 4.676 -15.361 1.00 95.94 108 LEU A O 1
ATOM 805 N N . GLY A 1 109 ? 9.631 3.084 -13.778 1.00 93.31 109 GLY A N 1
ATOM 806 C CA . GLY A 1 109 ? 10.799 2.282 -14.178 1.00 93.31 109 GLY A CA 1
ATOM 807 C C . GLY A 1 109 ? 10.505 0.912 -14.793 1.00 93.31 109 GLY A C 1
ATOM 808 O O . GLY A 1 109 ? 11.435 0.148 -15.039 1.00 93.31 109 GLY A O 1
ATOM 809 N N . GLY A 1 110 ? 9.236 0.541 -14.966 1.00 93.12 110 GLY A N 1
ATOM 810 C CA . GLY A 1 110 ? 8.796 -0.680 -15.653 1.00 93.12 110 GLY A CA 1
ATOM 811 C C . GLY A 1 110 ? 9.026 -2.005 -14.913 1.00 93.12 110 GLY A C 1
ATOM 812 O O . GLY A 1 110 ? 8.563 -3.060 -15.352 1.00 93.12 110 GLY A O 1
ATOM 813 N N . GLN A 1 111 ? 9.712 -1.996 -13.767 1.00 93.88 111 GLN A N 1
ATOM 814 C CA . GLN A 1 111 ? 10.062 -3.216 -13.037 1.00 93.88 111 GLN A CA 1
ATOM 815 C C . GLN A 1 111 ? 8.898 -3.710 -12.176 1.00 93.88 111 GLN A C 1
ATOM 817 O O . GLN A 1 111 ? 8.554 -3.100 -11.168 1.00 93.88 111 GLN A O 1
ATOM 822 N N . ARG A 1 112 ? 8.326 -4.872 -12.515 1.00 95.06 112 ARG A N 1
ATOM 823 C CA . ARG A 1 112 ? 7.219 -5.484 -11.746 1.00 95.06 112 ARG A CA 1
ATOM 824 C C . ARG A 1 112 ? 7.562 -5.704 -10.269 1.00 95.06 112 ARG A C 1
ATOM 826 O O . ARG A 1 112 ? 6.700 -5.575 -9.404 1.00 95.06 112 ARG A O 1
ATOM 833 N N . LEU A 1 113 ? 8.827 -6.019 -9.977 1.00 95.44 113 LEU A N 1
ATOM 834 C CA . LEU A 1 113 ? 9.308 -6.214 -8.608 1.00 95.44 113 LEU A CA 1
ATOM 835 C C . LEU A 1 113 ? 9.139 -4.961 -7.743 1.00 95.44 113 LEU A C 1
ATOM 837 O O . LEU A 1 113 ? 8.846 -5.096 -6.557 1.00 95.44 113 LEU A O 1
ATOM 841 N N . ASP A 1 114 ? 9.254 -3.764 -8.325 1.00 95.50 114 ASP A N 1
ATOM 842 C CA . ASP A 1 114 ? 9.039 -2.520 -7.586 1.00 95.50 114 ASP A CA 1
ATOM 843 C C . ASP A 1 114 ? 7.595 -2.409 -7.085 1.00 95.50 114 ASP A C 1
ATOM 845 O O . ASP A 1 114 ? 7.380 -1.902 -5.993 1.00 95.50 114 ASP A O 1
ATOM 849 N N . PHE A 1 115 ? 6.606 -2.940 -7.809 1.00 97.25 115 PHE A N 1
ATOM 850 C CA . PHE A 1 115 ? 5.232 -3.008 -7.312 1.00 97.25 115 PHE A CA 1
ATOM 851 C C . PHE A 1 115 ? 5.072 -4.069 -6.218 1.00 97.25 115 PHE A C 1
ATOM 853 O O . PHE A 1 115 ? 4.588 -3.775 -5.121 1.00 97.25 115 PHE A O 1
ATOM 860 N N . TYR A 1 116 ? 5.505 -5.304 -6.485 1.00 97.00 116 TYR A N 1
ATOM 861 C CA . TYR A 1 116 ? 5.263 -6.428 -5.576 1.00 97.00 116 TYR A CA 1
ATOM 862 C C . TYR A 1 116 ? 5.947 -6.280 -4.214 1.00 97.00 116 TYR A C 1
ATOM 864 O O . TYR A 1 116 ? 5.367 -6.689 -3.206 1.00 97.00 116 TYR A O 1
ATOM 872 N N . ASN A 1 117 ? 7.117 -5.635 -4.160 1.00 97.00 117 ASN A N 1
ATOM 873 C CA . ASN A 1 117 ? 7.828 -5.362 -2.909 1.00 97.00 117 ASN A CA 1
ATOM 874 C C . ASN A 1 117 ? 7.012 -4.515 -1.918 1.00 97.00 117 ASN A C 1
ATOM 876 O O . ASN A 1 117 ? 7.226 -4.620 -0.713 1.00 97.00 117 ASN A O 1
ATOM 880 N N . PHE A 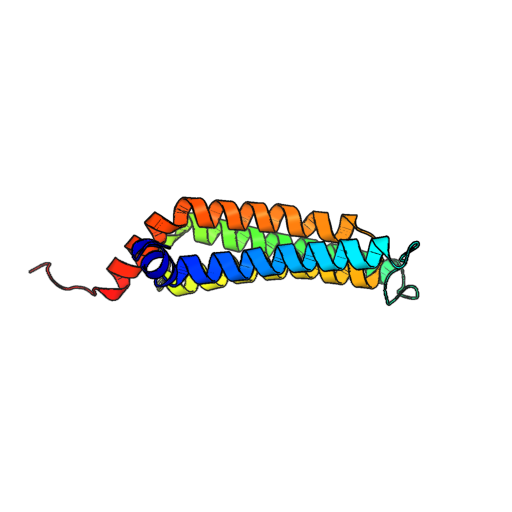1 118 ? 6.066 -3.708 -2.404 1.00 97.56 118 PHE A N 1
ATOM 881 C CA . PHE A 1 118 ? 5.202 -2.877 -1.566 1.00 97.56 118 PHE A CA 1
ATOM 882 C C . PHE A 1 118 ? 3.784 -3.440 -1.450 1.00 97.56 118 PHE A C 1
ATOM 884 O O . PHE A 1 118 ? 3.201 -3.434 -0.365 1.00 97.56 118 PHE A O 1
ATOM 891 N N . ALA A 1 119 ? 3.237 -3.970 -2.545 1.00 96.94 119 ALA A N 1
ATOM 892 C CA . ALA A 1 119 ? 1.879 -4.498 -2.576 1.00 96.94 119 ALA A CA 1
ATOM 893 C C . ALA A 1 119 ? 1.708 -5.736 -1.683 1.00 96.94 119 ALA A C 1
ATOM 895 O O . ALA A 1 119 ? 0.707 -5.843 -0.978 1.00 96.94 119 ALA A O 1
ATOM 896 N N . VAL A 1 120 ? 2.682 -6.657 -1.664 1.00 97.31 120 VAL A N 1
ATOM 897 C CA . VAL A 1 120 ? 2.575 -7.891 -0.867 1.00 97.31 120 VAL A CA 1
ATOM 898 C C . VAL A 1 120 ? 2.537 -7.592 0.640 1.00 97.31 120 VAL A C 1
ATOM 900 O O . VAL A 1 120 ? 1.585 -8.033 1.288 1.00 97.31 120 VAL A O 1
ATOM 903 N N . PRO A 1 121 ? 3.472 -6.813 1.226 1.00 96.50 121 PRO A N 1
ATOM 904 C CA . PRO A 1 121 ? 3.373 -6.425 2.634 1.00 96.50 121 PRO A CA 1
ATOM 905 C C . PRO A 1 121 ? 2.090 -5.654 2.964 1.00 96.50 121 PRO A C 1
ATOM 907 O O . PRO A 1 121 ? 1.500 -5.885 4.019 1.00 96.50 121 PRO A O 1
ATOM 910 N N . ALA A 1 122 ? 1.630 -4.776 2.064 1.00 95.88 122 ALA A N 1
ATOM 911 C CA . ALA A 1 122 ? 0.388 -4.029 2.253 1.00 95.88 122 ALA A CA 1
ATOM 912 C C . ALA A 1 122 ? -0.840 -4.954 2.319 1.00 95.88 122 ALA A C 1
ATOM 914 O O . ALA A 1 122 ? -1.660 -4.817 3.226 1.00 95.88 122 ALA A O 1
ATOM 915 N N . LEU A 1 123 ? -0.932 -5.939 1.418 1.00 95.56 123 LEU A N 1
ATOM 916 C CA . LEU A 1 123 ? -1.996 -6.950 1.424 1.00 95.56 123 LEU A CA 1
ATOM 917 C C . LEU A 1 123 ? -1.955 -7.819 2.679 1.00 95.56 123 LEU A C 1
ATOM 919 O O . LEU A 1 123 ? -2.998 -8.085 3.269 1.00 95.56 123 LEU A O 1
ATOM 92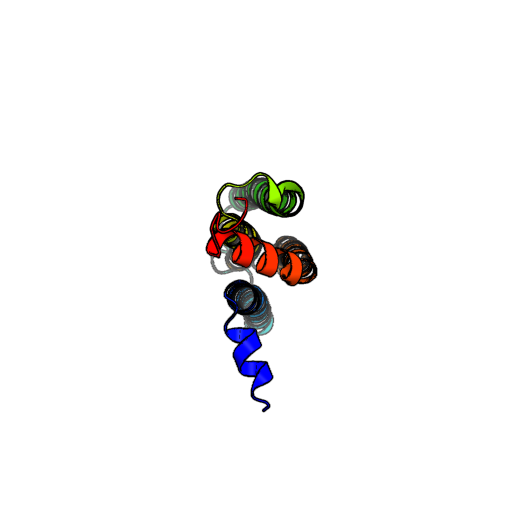3 N N . VAL A 1 124 ? -0.763 -8.230 3.120 1.00 94.94 124 VAL A N 1
ATOM 924 C CA . VAL A 1 124 ? -0.607 -8.966 4.384 1.00 94.94 124 VAL A CA 1
ATOM 925 C C . VAL A 1 124 ? -1.108 -8.118 5.555 1.00 94.94 124 VAL A C 1
ATOM 927 O O . VAL A 1 124 ? -1.869 -8.613 6.382 1.00 94.94 124 VAL A O 1
ATOM 930 N N . GLY A 1 125 ? -0.754 -6.831 5.602 1.00 92.50 125 GLY A N 1
ATOM 931 C CA . GLY A 1 125 ? -1.257 -5.900 6.613 1.00 92.50 125 GLY A CA 1
ATOM 932 C C . GLY A 1 125 ? -2.781 -5.752 6.585 1.00 92.50 125 GLY A C 1
ATOM 933 O O . GLY A 1 125 ? -3.419 -5.793 7.636 1.00 92.50 125 GLY A O 1
ATOM 934 N N . GLN A 1 126 ? -3.382 -5.646 5.395 1.00 91.25 126 GLN A N 1
ATOM 935 C CA . GLN A 1 126 ? -4.837 -5.560 5.257 1.00 91.25 126 GLN A CA 1
ATOM 936 C C . GLN A 1 126 ? -5.513 -6.856 5.710 1.00 91.25 126 GLN A C 1
ATOM 938 O O . GLN A 1 126 ? -6.510 -6.807 6.429 1.00 91.25 126 GLN A O 1
ATOM 943 N N . LEU A 1 127 ? -4.953 -8.015 5.357 1.00 91.31 127 LEU A N 1
ATOM 944 C CA . LEU A 1 127 ? -5.460 -9.313 5.798 1.00 91.31 127 LEU A CA 1
ATOM 945 C C . LEU A 1 127 ? -5.423 -9.440 7.327 1.00 91.31 127 LEU A C 1
ATOM 947 O O . LEU A 1 127 ? -6.382 -9.920 7.926 1.00 91.31 127 LEU A O 1
ATOM 951 N N . LEU A 1 128 ? -4.355 -8.965 7.973 1.00 90.44 128 LEU A N 1
ATOM 952 C CA . LEU A 1 128 ? -4.264 -8.926 9.436 1.00 90.44 128 LEU A CA 1
ATOM 953 C C . LEU A 1 128 ? -5.293 -7.972 10.063 1.00 90.44 128 LEU A C 1
ATOM 955 O O . LEU A 1 128 ? -5.858 -8.287 11.107 1.00 90.44 128 LEU A O 1
ATOM 959 N N . LEU A 1 129 ? -5.584 -6.834 9.429 1.00 85.88 129 LEU A N 1
ATOM 960 C CA . LEU A 1 129 ? -6.666 -5.945 9.868 1.00 85.88 129 LEU A CA 1
ATOM 961 C C . LEU A 1 129 ? -8.048 -6.591 9.710 1.00 85.88 129 LEU A C 1
ATOM 963 O O . LEU A 1 129 ? -8.926 -6.349 10.536 1.00 85.88 129 LEU A O 1
ATOM 967 N N . TRP A 1 130 ? -8.254 -7.429 8.690 1.00 84.94 130 TRP A N 1
ATOM 968 C CA . TRP A 1 130 ? -9.512 -8.161 8.519 1.00 84.94 130 TRP A CA 1
ATOM 969 C C . TRP A 1 130 ? -9.741 -9.174 9.628 1.00 84.94 130 TRP A C 1
ATOM 971 O O . TRP A 1 130 ? -10.845 -9.234 10.164 1.00 84.94 130 TRP A O 1
ATOM 981 N N . THR A 1 131 ? -8.732 -9.981 9.975 1.00 84.56 131 THR A N 1
ATOM 982 C CA . THR A 1 131 ? -8.903 -11.042 10.986 1.00 84.56 131 THR A CA 1
ATOM 983 C C . THR A 1 131 ? -9.286 -10.481 12.346 1.00 84.56 131 THR A C 1
ATOM 985 O O . THR A 1 131 ? -9.939 -11.168 13.125 1.00 84.56 131 THR A O 1
ATOM 988 N N . GLN A 1 132 ? -8.931 -9.226 12.616 1.00 79.88 132 GLN A N 1
ATOM 989 C CA . GLN A 1 132 ? -9.352 -8.542 13.828 1.00 79.88 132 GLN A CA 1
ATOM 990 C C . GLN A 1 132 ? -10.667 -7.776 13.675 1.00 79.88 132 GLN A C 1
ATOM 992 O O . GLN A 1 132 ? -11.249 -7.419 14.690 1.00 79.88 132 GLN A O 1
ATOM 997 N N . GLY A 1 133 ? -11.177 -7.557 12.460 1.00 73.31 133 GLY A N 1
ATOM 998 C CA . GLY A 1 133 ? -12.288 -6.645 12.164 1.00 73.31 133 GLY A CA 1
ATOM 999 C C . GLY A 1 133 ? -13.534 -6.805 13.044 1.00 73.31 133 GLY A C 1
ATOM 1000 O O . GLY A 1 133 ? -14.159 -5.805 13.375 1.00 73.31 133 GLY A O 1
ATOM 1001 N N . GLU A 1 134 ? -13.855 -8.019 13.501 1.00 75.25 134 GLU A N 1
ATOM 1002 C CA . GLU A 1 134 ? -14.963 -8.251 14.442 1.00 75.25 134 GLU A CA 1
ATOM 1003 C C . GLU A 1 134 ? -14.733 -7.587 15.810 1.00 75.25 134 GLU A C 1
ATOM 1005 O O . GLU A 1 134 ? -15.629 -6.919 16.319 1.00 75.25 134 GLU A O 1
ATOM 1010 N N . GLN A 1 135 ? -13.518 -7.684 16.364 1.00 77.69 135 GLN A N 1
ATOM 1011 C CA . GLN A 1 135 ? -13.146 -7.010 17.616 1.00 77.69 135 GLN A CA 1
ATOM 1012 C C . GLN A 1 135 ? -13.222 -5.487 17.463 1.00 77.69 135 GLN A C 1
ATOM 1014 O O . GLN A 1 135 ? -13.616 -4.773 18.380 1.00 77.69 135 GLN A O 1
ATOM 1019 N N . TRP A 1 136 ? -12.870 -4.977 16.283 1.00 74.00 136 TRP A N 1
ATOM 1020 C CA . TRP A 1 136 ? -12.923 -3.548 15.988 1.00 74.00 136 TRP A CA 1
ATOM 1021 C C . TRP A 1 136 ? -14.358 -3.043 15.825 1.00 74.00 136 TRP A C 1
ATOM 1023 O O . TRP A 1 136 ? -14.681 -1.977 16.345 1.00 74.00 136 TRP A O 1
ATOM 1033 N N . ASP A 1 137 ? -15.231 -3.808 15.165 1.00 75.88 137 ASP A N 1
ATOM 1034 C CA . ASP A 1 137 ? -16.659 -3.492 15.055 1.00 75.88 137 ASP A CA 1
ATOM 1035 C C . ASP A 1 137 ? -17.316 -3.399 16.445 1.00 75.88 137 ASP A C 1
ATOM 1037 O O . ASP A 1 137 ? -18.124 -2.503 16.692 1.00 75.88 137 ASP A O 1
ATOM 1041 N N . GLU A 1 138 ? -16.949 -4.297 17.367 1.00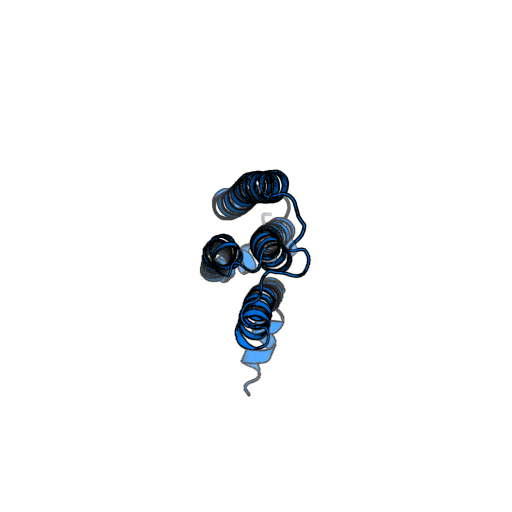 80.69 138 GLU A N 1
ATOM 1042 C CA . GLU A 1 138 ? -17.415 -4.265 18.759 1.00 80.69 138 GLU A CA 1
ATOM 1043 C C . GLU A 1 138 ? -16.930 -3.017 19.502 1.00 80.69 138 GLU A C 1
ATOM 1045 O O . GLU A 1 138 ? -17.716 -2.361 20.186 1.00 80.69 138 GLU A O 1
ATOM 1050 N N . LEU A 1 139 ? -15.657 -2.649 19.338 1.00 78.00 139 LEU A N 1
ATOM 1051 C CA . LEU A 1 139 ? -15.085 -1.448 19.948 1.00 78.00 139 LEU A CA 1
ATOM 1052 C C . LEU A 1 139 ? -15.734 -0.162 19.413 1.00 78.00 139 LEU A C 1
ATOM 1054 O O . LEU A 1 139 ? -16.035 0.742 20.190 1.00 78.00 139 LEU A O 1
ATOM 1058 N N . VAL A 1 140 ? -16.023 -0.093 18.110 1.00 76.50 140 VAL A N 1
ATOM 1059 C CA . VAL A 1 140 ? -16.750 1.037 17.507 1.00 76.50 140 VAL A CA 1
ATOM 1060 C C . VAL A 1 140 ? -18.186 1.103 18.026 1.00 76.50 140 VAL A C 1
ATOM 1062 O O . VAL A 1 140 ? -18.675 2.188 18.337 1.00 76.50 140 VAL A O 1
ATOM 1065 N N . ALA A 1 141 ? -18.865 -0.039 18.166 1.00 78.12 141 ALA A N 1
ATOM 1066 C CA . ALA A 1 141 ? -20.207 -0.080 18.741 1.00 78.12 141 ALA A CA 1
ATOM 1067 C C . ALA A 1 141 ? -20.220 0.393 20.207 1.00 78.12 141 ALA A C 1
ATOM 1069 O O . ALA A 1 141 ? -21.133 1.114 20.608 1.00 78.12 141 ALA A O 1
ATOM 1070 N N . GLN A 1 142 ? -19.194 0.047 20.995 1.00 79.56 142 GLN A N 1
ATOM 1071 C CA . GLN A 1 142 ? -19.023 0.536 22.369 1.00 79.56 142 GLN A CA 1
ATOM 1072 C C . GLN A 1 142 ? -18.753 2.048 22.422 1.00 79.56 142 GLN A C 1
ATOM 1074 O O . GLN A 1 142 ? -19.342 2.738 23.253 1.00 79.56 142 GLN A O 1
ATOM 1079 N N . GLU A 1 143 ? -17.910 2.573 21.526 1.00 76.31 143 GLU A N 1
ATOM 1080 C CA . GLU A 1 143 ? -17.642 4.015 21.393 1.00 76.31 143 GLU A CA 1
ATOM 1081 C C . GLU A 1 143 ? -18.934 4.786 21.061 1.00 76.31 143 GLU A C 1
ATOM 1083 O O . GLU A 1 143 ? -19.230 5.807 21.684 1.00 76.31 143 GLU A O 1
ATOM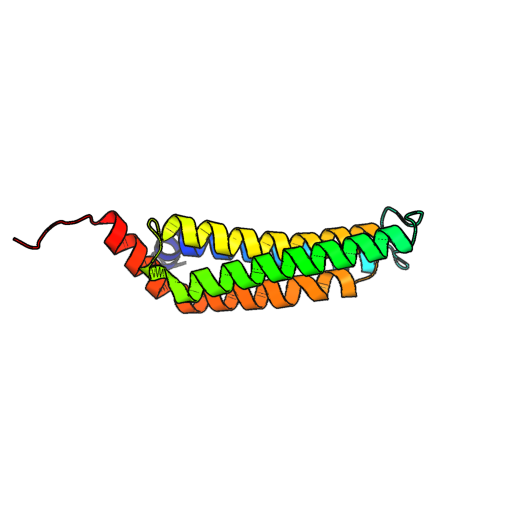 1088 N N . GLN A 1 144 ? -19.746 4.264 20.135 1.00 74.44 144 GLN A N 1
ATOM 1089 C CA . GLN A 1 144 ? -21.012 4.874 19.709 1.00 74.44 144 GLN A CA 1
ATOM 1090 C C . GLN A 1 144 ? -22.137 4.764 20.745 1.00 74.44 144 GLN A C 1
ATOM 1092 O O . GLN A 1 144 ? -22.985 5.655 20.811 1.00 74.44 144 GLN A O 1
ATOM 1097 N N . ALA A 1 145 ? -22.160 3.705 21.560 1.00 75.12 145 ALA A N 1
ATOM 1098 C CA . ALA A 1 145 ? -23.160 3.531 22.615 1.00 75.12 145 ALA A CA 1
ATOM 1099 C C . ALA A 1 145 ? -23.032 4.578 23.740 1.00 75.12 145 ALA A C 1
ATOM 1101 O O . ALA A 1 145 ? -23.996 4.816 24.468 1.00 75.12 145 ALA A O 1
ATOM 1102 N N . GLY A 1 146 ? -21.875 5.245 23.858 1.00 63.56 146 GLY A N 1
ATOM 1103 C CA . GLY A 1 146 ? -21.615 6.253 24.884 1.00 63.56 146 GLY A CA 1
ATOM 1104 C C . GLY A 1 146 ? -21.669 5.691 26.317 1.00 63.56 146 GLY A C 1
ATOM 1105 O O . GLY A 1 146 ? -22.009 4.529 26.545 1.00 63.56 146 GLY A O 1
ATOM 1106 N N . PRO A 1 147 ? -21.328 6.494 27.339 1.00 56.94 147 PRO A N 1
ATOM 1107 C CA . PRO A 1 147 ? -21.364 6.063 28.734 1.00 56.94 147 PRO A CA 1
ATOM 1108 C C . PRO A 1 147 ? -22.809 6.022 29.262 1.00 56.94 147 PRO A C 1
ATOM 1110 O O . PRO A 1 147 ? -23.185 6.798 30.138 1.00 56.94 147 PRO A O 1
ATOM 1113 N N . SER A 1 148 ? -23.646 5.122 28.750 1.00 58.75 148 SER A N 1
ATOM 1114 C CA . SER A 1 148 ? -24.940 4.806 29.357 1.00 58.75 148 SER A CA 1
ATOM 1115 C C . SER A 1 148 ? -24.842 3.501 30.150 1.00 58.75 148 SER A C 1
ATOM 1117 O O . SER A 1 148 ? -24.608 2.448 29.569 1.00 58.75 148 SER A O 1
ATOM 1119 N N . LEU A 1 149 ? -25.085 3.598 31.467 1.00 50.97 149 LEU A N 1
ATOM 1120 C CA . LEU A 1 149 ? -25.282 2.511 32.447 1.00 50.97 149 LEU A CA 1
ATOM 1121 C C . LEU A 1 149 ? -24.029 1.960 33.163 1.00 50.97 149 LEU A C 1
ATOM 1123 O O . LEU A 1 149 ? -23.774 0.761 33.210 1.00 50.97 149 LEU A O 1
ATOM 1127 N N . LYS A 1 150 ? -23.317 2.847 33.867 1.00 41.97 150 LYS A N 1
ATOM 1128 C CA . LYS A 1 150 ? -22.823 2.545 35.225 1.00 41.97 150 LYS A CA 1
ATOM 1129 C C . LYS A 1 150 ? -23.347 3.613 36.191 1.00 41.97 150 LYS A C 1
ATOM 1131 O O . LYS A 1 150 ? -22.641 4.563 36.520 1.00 41.97 150 LYS A O 1
ATOM 1136 N N . ARG A 1 151 ? -24.614 3.496 36.578 1.00 43.19 151 ARG A N 1
ATOM 1137 C CA . ARG A 1 151 ? -25.161 4.060 37.818 1.00 43.19 151 ARG A CA 1
ATOM 1138 C C . ARG A 1 151 ? -25.948 2.968 38.509 1.00 43.19 151 ARG A C 1
ATOM 1140 O O . ARG A 1 151 ? -26.655 2.247 37.773 1.00 43.19 151 ARG A O 1
#

Sequence (151 aa):
MTQDSVSQFTRPGRALHVVLTGSILLYALVVELCAGQFAPFEGFAPEINANLMSLLRVVFVITGLAGLTLAAILLWRVHAVSSVAGAFAIAYAALDTVASYGLVLFLLGGQRLDFYNFAVPALVGQLLLWTQGEQWDELVAQEQAGPSLKR

Radius of gyration: 18.88 Å; chains: 1; bounding box: 51×23×62 Å

pLDDT: mean 85.7, std 14.2, range [41.97, 97.88]

Secondary structure (DSSP, 8-state):
--HHHHHHHTSHHHHHHHHHHHHHHHHHHHHHHHHHHTSS---S-TTS-HHHHHHHHHHHHHHHHHHHHHHHHHHH-GGGSS-HHHHHHHHHHHHHHHHHHHHHHHHHH--HHHHHHHHHHHHHHHHHHHHHHHHHHHHHHHHHH-S----

Foldseek 3Di:
DDPVVVVQCVQPLNVLLVVLLVLLVVLVVVLCCQVVVVPVDQAPAVVPDPVVLVVLLVVLVVLLVVLLVLLVCCLVPCVVDPALVVSSVSNSVSLSSQLVSLSVSCNNGVDNVSNCVRSVSSVVSSVSCVVCVVVSSVVNVVSVVPPDDPD